Protein AF-A0A6A8LDD8-F1 (afdb_monomer_lite)

Secondary structure (DSSP, 8-state):
-------HHHHHHHHHHHHHHHHHHHHHHHHHHHHHHHHSPTT-HHHHHHHHHHHHHHHHHHHHHHHHHHHHHHHHH--

Organism: Bacillus velezensis (NCBI:txid492670)

pLDDT: mean 90.95, std 12.04, range [39.31, 98.06]

Sequence (79 aa):
MKNQKMTPKCLLVKAAEQVEDKREEYKEVLLQLNRMLKRAEPHNEWSDRLRHTYEQMKEYALFVQSIEMFLRSSAKKMK

Structure (mmCIF, N/CA/C/O backbone):
data_AF-A0A6A8LDD8-F1
#
_entry.id   AF-A0A6A8LDD8-F1
#
loop_
_atom_site.group_PDB
_atom_site.id
_atom_site.type_symbol
_atom_site.label_atom_id
_atom_site.label_alt_id
_atom_site.label_comp_id
_atom_site.label_asym_id
_atom_site.label_entity_id
_atom_site.label_seq_id
_atom_site.pdbx_PDB_ins_code
_atom_site.Cartn_x
_atom_site.Cartn_y
_atom_site.Cartn_z
_atom_site.occupancy
_atom_site.B_iso_or_equiv
_atom_site.auth_seq_id
_atom_site.auth_comp_id
_atom_site.auth_asym_id
_atom_site.auth_atom_id
_atom_site.pdbx_PDB_model_num
ATOM 1 N N . MET A 1 1 ? -11.978 21.929 30.396 1.00 39.31 1 MET A N 1
ATOM 2 C CA . MET A 1 1 ? -11.829 21.169 29.133 1.00 39.31 1 MET A CA 1
ATOM 3 C C . MET A 1 1 ? -11.899 19.690 29.480 1.00 39.31 1 MET A C 1
ATOM 5 O O . MET A 1 1 ? -11.118 19.249 30.311 1.00 39.31 1 MET A O 1
ATOM 9 N N . LYS A 1 2 ? -12.896 18.945 28.985 1.00 42.91 2 LYS A N 1
ATOM 10 C CA . LYS A 1 2 ? -1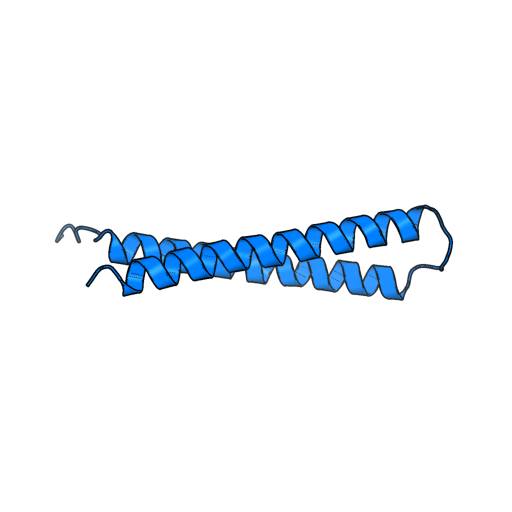3.025 17.513 29.304 1.00 42.91 2 LYS A CA 1
ATOM 11 C C . LYS A 1 2 ? -11.865 16.771 28.638 1.00 42.91 2 LYS A C 1
ATOM 13 O O . LYS A 1 2 ? -11.810 16.732 27.414 1.00 42.91 2 LYS A O 1
ATOM 18 N N . ASN A 1 3 ? -10.965 16.199 29.437 1.00 48.47 3 ASN A N 1
ATOM 19 C CA . ASN A 1 3 ? -9.977 15.226 28.979 1.00 48.47 3 ASN A CA 1
ATOM 20 C C . ASN A 1 3 ? -10.734 14.072 28.311 1.00 48.47 3 ASN A C 1
ATOM 22 O O . ASN A 1 3 ? -11.275 13.203 28.998 1.00 48.47 3 ASN A O 1
ATOM 26 N N . GLN A 1 4 ? -10.836 14.084 26.981 1.00 57.97 4 GLN A N 1
ATOM 27 C CA . GLN A 1 4 ? -11.313 12.927 26.237 1.00 57.97 4 GLN A CA 1
ATOM 28 C C . GLN A 1 4 ? -10.286 11.818 26.469 1.00 57.97 4 GLN A C 1
ATOM 30 O O . GLN A 1 4 ? -9.205 11.834 25.886 1.00 57.97 4 GLN A O 1
ATOM 35 N N . LYS A 1 5 ? -10.585 10.883 27.377 1.00 61.09 5 LYS A N 1
ATOM 36 C CA . LYS A 1 5 ? -9.799 9.657 27.525 1.00 61.09 5 LYS A CA 1
ATOM 37 C C . LYS A 1 5 ? -9.857 8.934 26.181 1.00 61.09 5 LYS A C 1
ATOM 39 O O . LYS A 1 5 ? -10.895 8.382 25.824 1.00 61.09 5 LYS A O 1
ATOM 44 N N . MET A 1 6 ? -8.765 8.997 25.423 1.00 76.56 6 MET A N 1
ATOM 45 C CA . MET A 1 6 ? -8.637 8.282 24.160 1.00 76.56 6 MET A CA 1
ATOM 46 C C . MET A 1 6 ? -8.758 6.789 24.465 1.00 76.56 6 MET A C 1
ATOM 48 O O . MET A 1 6 ? -7.936 6.231 25.191 1.00 76.56 6 MET A O 1
ATOM 52 N N . THR A 1 7 ? -9.818 6.149 23.979 1.00 89.31 7 THR A N 1
ATOM 53 C CA . THR A 1 7 ? -10.000 4.712 24.187 1.00 89.31 7 THR A CA 1
ATOM 54 C C . THR A 1 7 ? -8.981 3.934 23.347 1.00 89.31 7 THR A C 1
ATOM 56 O O . THR A 1 7 ? -8.589 4.414 22.277 1.00 89.31 7 THR A O 1
ATOM 59 N N . PRO A 1 8 ? -8.576 2.718 23.761 1.00 91.44 8 PRO A N 1
ATOM 60 C CA . PRO A 1 8 ? -7.711 1.858 22.948 1.00 91.44 8 PRO A CA 1
ATOM 61 C C . PRO A 1 8 ? -8.242 1.652 21.522 1.00 91.44 8 PRO A C 1
ATOM 63 O O . PRO A 1 8 ? -7.487 1.710 20.556 1.00 91.44 8 PRO A O 1
ATOM 66 N N . LYS A 1 9 ? -9.567 1.529 21.371 1.00 94.25 9 LYS A N 1
ATOM 67 C CA . LYS A 1 9 ? -10.242 1.479 20.068 1.00 94.25 9 LYS A CA 1
ATOM 68 C C . LYS A 1 9 ? -9.975 2.722 19.215 1.00 94.25 9 LYS A C 1
ATOM 70 O O . LYS A 1 9 ? -9.653 2.588 18.040 1.00 94.25 9 LYS A O 1
ATOM 75 N N . CYS A 1 10 ? -10.092 3.918 19.794 1.00 93.38 10 CYS A N 1
ATOM 76 C CA . CYS A 1 10 ? -9.833 5.174 19.086 1.00 93.38 10 CYS A CA 1
ATOM 77 C C . CYS A 1 10 ? -8.363 5.286 18.644 1.00 93.38 10 CYS A C 1
ATOM 79 O O . CYS A 1 10 ? -8.090 5.734 17.534 1.00 93.38 10 CYS A O 1
ATOM 81 N N . LEU A 1 11 ? -7.421 4.808 19.467 1.00 95.00 11 LEU A N 1
ATOM 82 C CA . LEU A 1 11 ? -6.000 4.755 19.105 1.00 95.00 11 LEU A CA 1
ATOM 83 C C . LEU A 1 11 ? -5.740 3.833 17.906 1.00 95.00 11 LEU A C 1
ATOM 85 O O . LEU A 1 11 ? -5.017 4.221 16.994 1.00 95.00 11 LEU A O 1
ATOM 89 N N . LEU A 1 12 ? -6.356 2.648 17.872 1.00 96.06 12 LEU A N 1
ATOM 90 C CA . LEU A 1 12 ? -6.209 1.711 16.752 1.00 96.06 12 LEU A CA 1
ATOM 91 C C . LEU A 1 12 ? -6.788 2.259 15.442 1.00 96.06 12 LEU A C 1
ATOM 93 O O . LEU A 1 12 ? -6.196 2.049 14.387 1.00 96.06 12 LEU A O 1
ATOM 97 N N . VAL A 1 13 ? -7.924 2.965 15.504 1.00 96.06 13 VAL A N 1
ATOM 98 C CA . VAL A 1 13 ? -8.512 3.620 14.323 1.00 96.06 13 VAL A CA 1
ATOM 99 C C . VAL A 1 13 ? -7.573 4.698 13.788 1.00 96.06 13 VAL A C 1
ATOM 101 O O . VAL A 1 13 ? -7.235 4.656 12.610 1.00 96.06 13 VAL A O 1
ATOM 104 N N . LYS A 1 14 ? -7.070 5.582 14.657 1.00 96.69 14 LYS A N 1
ATOM 105 C CA . LYS A 1 14 ? -6.110 6.623 14.261 1.00 96.69 14 LYS A CA 1
ATOM 106 C C . LYS A 1 14 ? -4.824 6.048 13.676 1.00 96.69 14 LYS A C 1
ATOM 108 O O . LYS A 1 14 ? -4.313 6.569 12.694 1.00 96.69 14 LYS A O 1
ATOM 113 N N . ALA A 1 15 ? -4.306 4.966 14.255 1.00 97.31 15 ALA A N 1
ATOM 114 C CA . ALA A 1 15 ? -3.133 4.289 13.713 1.00 97.31 15 ALA A CA 1
ATOM 115 C C . ALA A 1 15 ? -3.414 3.703 12.318 1.00 97.31 15 ALA A C 1
ATOM 117 O O . ALA A 1 15 ? -2.571 3.811 11.435 1.00 97.31 15 ALA A O 1
ATOM 118 N N . ALA A 1 16 ? -4.594 3.111 12.097 1.00 98.06 16 ALA A N 1
ATOM 119 C CA . ALA A 1 16 ? -4.970 2.591 10.783 1.00 98.06 16 ALA A CA 1
ATOM 120 C C . ALA A 1 16 ? -5.080 3.700 9.726 1.00 98.06 16 ALA A C 1
ATOM 122 O O . ALA A 1 16 ? -4.602 3.509 8.615 1.00 98.06 16 ALA A O 1
ATOM 123 N N . GLU A 1 17 ? -5.663 4.847 10.084 1.00 98.00 17 GLU A N 1
ATOM 124 C CA . GLU A 1 17 ? -5.746 6.031 9.214 1.00 98.00 17 GLU A CA 1
ATOM 125 C C . GLU A 1 17 ? -4.346 6.539 8.841 1.00 98.00 17 GLU A C 1
ATOM 127 O O . GLU A 1 17 ? -4.042 6.693 7.666 1.00 98.00 17 GLU A O 1
ATOM 132 N N . GLN A 1 18 ? -3.437 6.666 9.815 1.00 97.62 18 GLN A N 1
ATOM 133 C CA . GLN A 1 18 ? -2.048 7.067 9.549 1.00 97.62 18 GLN A CA 1
ATOM 134 C C . GLN A 1 18 ? -1.303 6.088 8.629 1.00 97.62 18 GLN A C 1
ATOM 136 O O . GLN A 1 18 ? -0.502 6.504 7.790 1.00 97.62 18 GLN A O 1
ATOM 141 N N . VAL A 1 19 ? -1.537 4.782 8.794 1.00 97.75 19 VAL A N 1
ATOM 142 C CA . VAL A 1 19 ? -0.950 3.750 7.928 1.00 97.75 19 VAL A CA 1
ATOM 143 C C . VAL A 1 19 ? -1.524 3.837 6.513 1.00 97.75 19 VAL A C 1
ATOM 145 O O . VAL A 1 19 ? -0.773 3.706 5.547 1.00 97.75 19 VAL A O 1
ATOM 148 N N . GLU A 1 20 ? -2.829 4.071 6.376 1.00 97.75 20 GLU A N 1
ATOM 149 C CA . GLU A 1 20 ? -3.484 4.258 5.082 1.00 97.75 20 GLU A CA 1
ATO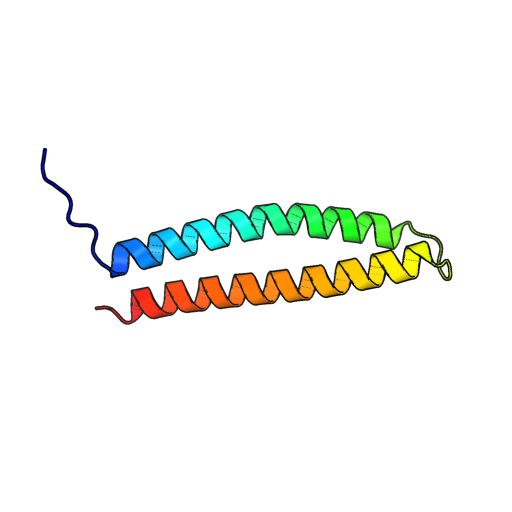M 150 C C . GLU A 1 20 ? -2.954 5.494 4.350 1.00 97.75 20 GLU A C 1
ATOM 152 O O . GLU A 1 20 ? -2.544 5.361 3.196 1.00 97.75 20 GLU A O 1
ATOM 157 N N . ASP A 1 21 ? -2.866 6.644 5.025 1.00 96.75 21 ASP A N 1
ATOM 158 C CA . ASP A 1 21 ? -2.332 7.887 4.455 1.00 96.75 21 ASP A CA 1
ATOM 159 C C . ASP A 1 21 ? -0.919 7.670 3.899 1.00 96.75 21 ASP A C 1
ATOM 161 O O . ASP A 1 21 ? -0.621 7.979 2.742 1.00 96.75 21 ASP A O 1
ATOM 165 N N . LYS A 1 22 ? -0.044 7.036 4.693 1.00 94.19 22 LYS A N 1
ATOM 166 C CA . LYS A 1 22 ? 1.325 6.724 4.263 1.00 94.19 22 LYS A CA 1
ATOM 167 C C . LYS A 1 22 ? 1.373 5.722 3.118 1.00 94.19 22 LYS A C 1
ATOM 169 O O . LYS A 1 22 ? 2.255 5.812 2.263 1.00 94.19 22 LYS A O 1
ATOM 174 N N . ARG A 1 23 ? 0.440 4.773 3.072 1.00 95.00 23 ARG A N 1
ATOM 175 C CA . ARG A 1 23 ? 0.327 3.836 1.952 1.00 95.00 23 ARG A CA 1
ATOM 176 C C . ARG A 1 23 ? -0.100 4.551 0.669 1.00 95.00 23 ARG A C 1
ATOM 178 O O . ARG A 1 23 ? 0.423 4.206 -0.387 1.00 95.00 23 ARG A O 1
ATOM 185 N N . GLU A 1 24 ? -1.024 5.509 0.731 1.00 94.75 24 GLU A N 1
ATOM 186 C CA . GLU A 1 24 ? -1.432 6.296 -0.443 1.00 94.75 24 GLU A CA 1
ATOM 187 C C . GLU A 1 24 ? -0.274 7.141 -0.988 1.00 94.75 24 GLU A C 1
ATOM 189 O O . GLU A 1 24 ? 0.0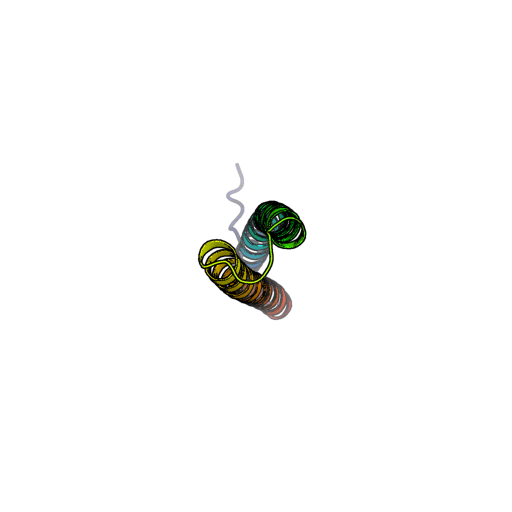23 7.048 -2.179 1.00 94.75 24 GLU A O 1
ATOM 194 N N . GLU A 1 25 ? 0.469 7.847 -0.126 1.00 94.38 25 GLU A N 1
ATOM 195 C CA . GLU A 1 25 ? 1.694 8.565 -0.530 1.00 94.38 25 GLU A CA 1
ATOM 196 C C . GLU A 1 25 ? 2.692 7.619 -1.230 1.00 94.38 25 GLU A C 1
ATOM 198 O O . GLU A 1 25 ? 3.261 7.921 -2.281 1.00 94.38 25 GLU A O 1
ATOM 203 N N . TYR A 1 26 ? 2.876 6.420 -0.675 1.00 95.06 26 TYR A N 1
ATOM 204 C CA . TYR A 1 26 ? 3.785 5.422 -1.230 1.00 95.06 26 TYR A CA 1
ATOM 205 C C . TYR A 1 26 ? 3.342 4.888 -2.602 1.00 95.06 26 TYR A C 1
ATOM 207 O O . TYR A 1 26 ? 4.182 4.618 -3.469 1.00 95.06 26 TYR A O 1
ATOM 215 N N . LYS A 1 27 ? 2.029 4.744 -2.835 1.00 94.31 27 LYS A N 1
ATOM 216 C CA . LYS A 1 27 ? 1.488 4.298 -4.130 1.00 94.31 27 LYS A CA 1
ATOM 217 C C . LYS A 1 27 ? 1.893 5.238 -5.258 1.00 94.31 27 LYS A C 1
ATOM 219 O O . LYS A 1 27 ? 2.190 4.756 -6.352 1.00 94.31 27 LYS A O 1
ATOM 224 N N . GLU A 1 28 ? 1.951 6.544 -5.015 1.00 94.75 28 GLU A N 1
ATOM 225 C CA . GLU A 1 28 ? 2.383 7.508 -6.031 1.00 94.75 28 GLU A CA 1
ATOM 226 C C . GLU A 1 28 ? 3.833 7.271 -6.463 1.00 94.75 28 GLU A C 1
ATOM 228 O O . GLU A 1 28 ? 4.123 7.230 -7.663 1.00 94.75 28 GLU A O 1
ATOM 233 N N . VAL A 1 29 ? 4.732 7.020 -5.507 1.00 94.88 29 VAL A N 1
ATOM 234 C CA . VAL A 1 29 ? 6.137 6.686 -5.791 1.00 94.88 29 VAL A CA 1
ATOM 235 C C . VAL A 1 29 ? 6.230 5.384 -6.590 1.00 94.88 29 VAL A C 1
ATOM 237 O O . VAL A 1 29 ? 6.928 5.320 -7.605 1.00 94.88 29 VAL A O 1
ATOM 240 N N . LEU A 1 30 ? 5.471 4.357 -6.199 1.00 96.19 30 LEU A N 1
ATOM 241 C CA . LEU A 1 30 ? 5.438 3.074 -6.905 1.00 96.19 30 LEU A CA 1
ATOM 242 C C . LEU A 1 30 ? 4.916 3.221 -8.349 1.00 96.19 30 LEU A C 1
ATOM 244 O O . LEU A 1 30 ? 5.419 2.569 -9.269 1.00 96.19 30 LEU A O 1
ATOM 248 N N . LEU A 1 31 ? 3.934 4.101 -8.577 1.00 96.31 31 LEU A N 1
ATOM 249 C CA . LEU A 1 31 ? 3.428 4.423 -9.914 1.00 96.31 31 LEU A CA 1
ATOM 250 C C . LEU A 1 31 ? 4.479 5.133 -10.772 1.00 96.31 31 LEU A C 1
ATOM 252 O O . LEU A 1 31 ? 4.600 4.816 -11.959 1.00 96.31 31 LEU A O 1
ATOM 256 N N . GLN A 1 32 ? 5.240 6.069 -10.202 1.00 95.06 32 GLN A N 1
ATOM 257 C CA . GLN A 1 32 ? 6.345 6.725 -10.905 1.00 95.06 32 GLN A CA 1
ATOM 258 C C . GLN A 1 32 ? 7.427 5.715 -11.296 1.00 95.06 32 GLN A C 1
ATOM 260 O O . GLN A 1 32 ? 7.841 5.682 -12.457 1.00 95.06 32 GLN A O 1
ATOM 265 N N . LEU A 1 33 ? 7.798 4.821 -10.377 1.00 94.50 33 LEU A N 1
ATOM 266 C CA . LEU A 1 33 ? 8.785 3.775 -10.634 1.00 94.50 33 LEU A CA 1
ATOM 267 C C . LEU A 1 33 ? 8.336 2.822 -11.752 1.00 94.50 33 LEU A C 1
ATOM 269 O O . LEU A 1 33 ? 9.100 2.526 -12.668 1.00 94.50 33 LEU A O 1
ATOM 273 N N . ASN A 1 34 ? 7.063 2.417 -11.747 1.00 94.81 34 ASN A N 1
ATOM 274 C CA . ASN A 1 34 ? 6.485 1.602 -12.817 1.00 94.81 34 ASN A CA 1
ATOM 275 C C . ASN A 1 34 ? 6.532 2.314 -14.183 1.00 94.81 34 ASN A C 1
ATOM 277 O O . ASN A 1 34 ? 6.788 1.692 -15.212 1.00 94.81 34 ASN A O 1
ATOM 281 N N . ARG A 1 35 ? 6.294 3.634 -14.219 1.00 95.06 35 ARG A N 1
ATOM 282 C CA . ARG A 1 35 ? 6.413 4.425 -15.458 1.00 95.06 35 ARG A CA 1
ATOM 283 C C . ARG A 1 35 ? 7.854 4.472 -15.962 1.00 95.06 35 ARG A C 1
ATOM 285 O O . ARG A 1 35 ? 8.046 4.383 -17.171 1.00 95.06 35 ARG A O 1
ATOM 292 N N . MET A 1 36 ? 8.838 4.597 -15.069 1.00 93.12 36 MET A N 1
ATOM 293 C CA . MET A 1 36 ? 10.259 4.521 -15.431 1.00 93.12 36 MET A CA 1
ATOM 294 C C . MET A 1 36 ? 10.601 3.143 -16.000 1.00 93.12 36 MET A C 1
ATOM 296 O O . MET A 1 36 ? 11.206 3.061 -17.063 1.00 93.12 36 MET A O 1
ATOM 300 N N . LEU A 1 37 ? 10.129 2.073 -15.358 1.00 92.12 37 LEU A N 1
ATOM 301 C CA . LEU A 1 37 ? 10.364 0.698 -15.794 1.00 92.12 37 LEU A CA 1
ATOM 302 C C . LEU A 1 37 ? 9.800 0.416 -17.193 1.00 92.12 37 LEU A C 1
ATOM 304 O O . LEU A 1 37 ? 10.477 -0.184 -18.017 1.00 92.12 37 LEU A O 1
ATOM 308 N N . LYS A 1 38 ? 8.596 0.914 -17.501 1.00 91.56 38 LYS A N 1
ATOM 309 C CA . LYS A 1 38 ? 7.987 0.795 -18.841 1.00 91.56 38 LYS A CA 1
ATOM 310 C C . LYS A 1 38 ? 8.753 1.528 -19.947 1.00 91.56 38 LYS A C 1
ATOM 312 O O . LYS A 1 38 ? 8.521 1.245 -21.116 1.00 91.56 38 LYS A O 1
ATOM 317 N N . ARG A 1 39 ? 9.588 2.506 -19.589 1.00 91.62 39 ARG A N 1
ATOM 318 C CA . ARG A 1 39 ? 10.403 3.298 -20.525 1.00 91.62 39 ARG A CA 1
ATOM 319 C C . ARG A 1 39 ? 11.855 2.831 -20.586 1.00 91.62 39 ARG A C 1
ATOM 321 O O . ARG A 1 39 ? 12.586 3.304 -21.447 1.00 91.62 39 ARG A O 1
ATOM 328 N N . ALA A 1 40 ? 12.277 1.972 -19.662 1.00 88.62 40 ALA A N 1
ATOM 329 C CA . ALA A 1 40 ? 13.640 1.475 -19.614 1.00 88.62 40 ALA A CA 1
ATOM 330 C C . ALA A 1 40 ? 13.896 0.528 -20.790 1.00 88.62 40 ALA A C 1
ATOM 332 O O . ALA A 1 40 ? 13.045 -0.299 -21.128 1.00 88.62 40 ALA A O 1
ATOM 333 N N . GLU A 1 41 ? 15.078 0.633 -21.396 1.00 87.94 41 GLU A N 1
ATOM 334 C CA . GLU A 1 41 ? 15.514 -0.350 -22.383 1.00 87.94 41 GLU A CA 1
ATOM 335 C C . GLU A 1 41 ? 15.646 -1.732 -21.723 1.00 87.94 41 GLU A C 1
ATOM 337 O O . GLU A 1 41 ? 16.154 -1.830 -20.601 1.00 87.94 41 GLU A O 1
ATOM 342 N N . PRO A 1 42 ? 15.182 -2.804 -22.383 1.00 78.69 42 PRO A N 1
ATOM 343 C CA . PRO A 1 42 ? 15.322 -4.154 -21.861 1.00 78.69 42 PRO A CA 1
ATOM 344 C C . PRO A 1 42 ? 16.794 -4.596 -21.865 1.00 78.69 42 PRO A C 1
ATOM 346 O O . PRO A 1 42 ? 17.573 -4.181 -22.718 1.00 78.69 42 PRO A O 1
ATOM 349 N N . HIS A 1 43 ? 17.150 -5.495 -20.941 1.00 78.69 43 HIS A N 1
ATOM 350 C CA . HIS A 1 43 ? 18.467 -6.146 -20.865 1.00 78.69 43 HIS A CA 1
ATOM 351 C C . HIS A 1 43 ? 19.654 -5.216 -20.570 1.00 78.69 43 HIS A C 1
ATOM 353 O O . HIS A 1 43 ? 20.780 -5.503 -20.972 1.00 78.69 43 HIS A O 1
ATOM 359 N N . ASN A 1 44 ? 19.428 -4.128 -19.828 1.00 86.75 44 ASN 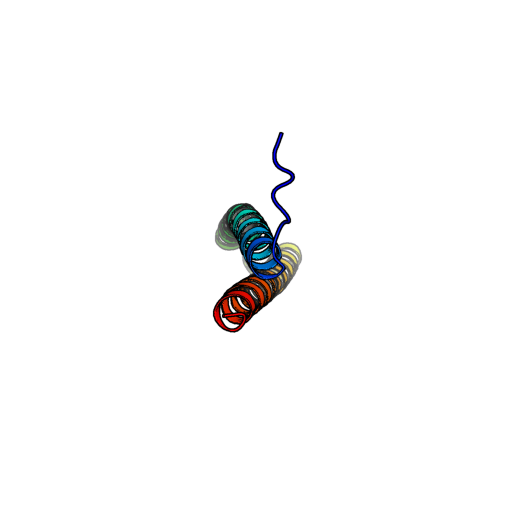A N 1
ATOM 360 C CA . ASN A 1 44 ? 20.513 -3.379 -19.194 1.00 86.75 44 ASN A CA 1
ATOM 361 C C . ASN A 1 44 ? 20.509 -3.599 -17.668 1.00 86.75 44 ASN A C 1
ATOM 363 O O . ASN A 1 44 ? 19.451 -3.772 -17.059 1.00 86.75 44 ASN A O 1
ATOM 367 N N . GLU A 1 45 ? 21.689 -3.569 -17.043 1.00 90.94 45 GLU A N 1
ATOM 368 C CA . GLU A 1 45 ? 21.867 -3.788 -15.595 1.00 90.94 45 GLU A CA 1
ATOM 369 C C . GLU A 1 45 ? 20.967 -2.868 -14.748 1.00 90.94 45 GLU A C 1
ATOM 371 O O . GLU A 1 45 ? 20.381 -3.276 -13.742 1.00 90.94 45 GLU A O 1
ATOM 376 N N . TRP A 1 46 ? 20.793 -1.621 -15.193 1.00 88.69 46 TRP A N 1
ATOM 377 C CA . TRP A 1 46 ? 19.946 -0.634 -14.530 1.00 88.69 46 TRP A CA 1
ATOM 378 C C . TRP A 1 46 ? 18.460 -1.010 -14.547 1.00 88.69 46 TRP A C 1
ATOM 380 O O . TRP A 1 46 ? 17.759 -0.762 -13.569 1.00 88.69 46 TRP A O 1
ATOM 390 N N . SER A 1 47 ? 17.975 -1.630 -15.620 1.00 90.94 47 SER A N 1
ATOM 391 C CA . SER A 1 47 ? 16.588 -2.050 -15.813 1.00 90.94 47 SER A CA 1
ATOM 392 C C . SER A 1 47 ? 16.247 -3.248 -14.934 1.00 90.94 47 SER A C 1
ATOM 394 O O . SER A 1 47 ? 15.156 -3.290 -14.360 1.00 90.94 47 SER A O 1
ATOM 396 N N . ASP A 1 48 ? 17.197 -4.167 -14.750 1.00 92.31 48 ASP A N 1
ATOM 397 C CA . ASP A 1 48 ? 17.048 -5.312 -13.854 1.00 92.31 48 ASP A CA 1
ATOM 398 C C . ASP A 1 48 ? 17.062 -4.859 -12.393 1.00 92.31 48 ASP A C 1
ATOM 400 O O . ASP A 1 48 ? 16.189 -5.245 -11.612 1.00 92.31 48 ASP A O 1
ATOM 404 N N . ARG A 1 49 ? 17.972 -3.945 -12.032 1.00 93.62 49 ARG A N 1
ATOM 405 C CA . ARG A 1 49 ? 17.997 -3.342 -10.693 1.00 93.62 49 ARG A CA 1
ATOM 406 C C . ARG A 1 49 ? 16.718 -2.558 -10.396 1.00 93.62 49 ARG A C 1
ATOM 408 O O . ARG A 1 49 ? 16.156 -2.695 -9.312 1.00 93.62 49 ARG A O 1
ATOM 415 N N . LEU A 1 50 ? 16.229 -1.782 -11.363 1.00 92.69 50 LEU A N 1
ATOM 416 C CA . LEU A 1 50 ? 14.979 -1.032 -11.248 1.00 92.69 50 LEU A CA 1
ATOM 417 C C . LEU A 1 50 ? 13.774 -1.962 -11.058 1.00 92.69 50 LEU A C 1
ATOM 419 O O . LEU A 1 50 ? 12.902 -1.675 -10.236 1.00 92.69 50 LEU A O 1
ATOM 423 N N . ARG A 1 51 ? 13.736 -3.086 -11.784 1.00 95.19 51 ARG A N 1
ATOM 424 C CA . ARG A 1 51 ? 12.702 -4.118 -11.637 1.00 95.19 51 ARG A CA 1
ATOM 425 C C . ARG A 1 51 ? 12.729 -4.749 -10.259 1.00 95.19 51 ARG A C 1
ATOM 427 O O . ARG A 1 51 ? 11.687 -4.814 -9.615 1.00 95.19 51 ARG A O 1
ATOM 434 N N . HIS A 1 52 ? 13.914 -5.126 -9.790 1.00 95.19 52 HIS A N 1
ATOM 435 C CA . HIS A 1 52 ? 14.083 -5.690 -8.461 1.00 95.19 52 HIS A CA 1
ATOM 436 C C . HIS A 1 52 ? 13.603 -4.722 -7.370 1.00 95.19 52 HIS A C 1
ATOM 438 O O . HIS A 1 52 ? 12.813 -5.100 -6.508 1.00 95.19 52 HIS A O 1
ATOM 444 N N . THR A 1 53 ? 13.992 -3.445 -7.448 1.00 94.88 53 THR A N 1
ATOM 445 C CA . THR A 1 53 ? 13.502 -2.417 -6.519 1.00 94.88 53 THR A CA 1
ATOM 446 C C . THR A 1 53 ? 11.984 -2.263 -6.597 1.00 94.88 53 THR A C 1
ATOM 448 O O . THR A 1 53 ? 11.325 -2.194 -5.564 1.00 94.88 53 THR A O 1
ATOM 451 N N . TYR A 1 54 ? 11.402 -2.252 -7.799 1.00 96.12 54 TYR A N 1
ATOM 452 C CA . TYR A 1 54 ? 9.951 -2.172 -7.965 1.00 96.12 54 TYR A CA 1
ATOM 453 C C . TYR A 1 54 ? 9.214 -3.345 -7.307 1.00 96.12 54 TYR A C 1
ATOM 455 O O . TYR A 1 54 ? 8.205 -3.133 -6.631 1.00 96.12 54 TYR A O 1
ATOM 463 N N . GLU A 1 55 ? 9.719 -4.567 -7.465 1.00 96.50 55 GLU A N 1
ATOM 464 C CA . GLU A 1 55 ? 9.148 -5.767 -6.847 1.00 96.50 55 GLU A CA 1
ATOM 465 C C . GLU A 1 55 ? 9.216 -5.700 -5.317 1.00 96.50 55 GLU A C 1
ATOM 467 O O . GLU A 1 55 ? 8.185 -5.855 -4.660 1.00 96.50 55 GLU A O 1
ATOM 472 N N . GLN A 1 56 ? 10.372 -5.341 -4.750 1.00 96.75 56 GLN A N 1
ATOM 473 C CA . GLN A 1 56 ? 10.529 -5.145 -3.303 1.00 96.75 56 GLN A CA 1
ATOM 474 C C . GLN A 1 56 ? 9.575 -4.075 -2.758 1.00 96.75 56 GLN A C 1
ATOM 476 O O . GLN A 1 56 ? 8.942 -4.248 -1.715 1.00 96.75 56 GLN A O 1
ATOM 481 N N . MET A 1 57 ? 9.432 -2.963 -3.480 1.00 95.69 57 MET A N 1
ATOM 482 C CA . MET A 1 57 ? 8.524 -1.891 -3.087 1.00 95.69 57 MET A CA 1
ATOM 483 C C . MET A 1 57 ? 7.056 -2.336 -3.132 1.00 95.69 57 MET A C 1
ATOM 485 O O . MET A 1 57 ? 6.259 -1.993 -2.256 1.00 95.69 57 MET A O 1
ATOM 489 N N . LYS A 1 58 ? 6.681 -3.150 -4.121 1.00 95.81 58 LYS A N 1
ATOM 490 C CA . LYS A 1 58 ? 5.337 -3.725 -4.220 1.00 95.81 58 LYS A CA 1
ATOM 491 C C . LYS A 1 58 ? 5.033 -4.667 -3.049 1.00 95.81 58 LYS A C 1
ATOM 493 O O . LYS A 1 58 ? 3.932 -4.608 -2.503 1.00 95.81 58 LYS A O 1
ATOM 498 N N . GLU A 1 59 ? 5.987 -5.498 -2.642 1.00 96.44 59 GLU A N 1
ATOM 499 C CA . GLU A 1 59 ? 5.848 -6.362 -1.461 1.00 96.44 59 GLU A CA 1
ATOM 500 C C . GLU A 1 59 ? 5.699 -5.547 -0.175 1.00 96.44 59 GLU A C 1
ATOM 502 O O . GLU A 1 59 ? 4.801 -5.809 0.629 1.00 96.44 59 GLU A O 1
ATOM 507 N N . TYR A 1 60 ? 6.507 -4.497 -0.014 1.00 94.94 60 TYR A N 1
ATOM 508 C CA . TYR A 1 60 ? 6.385 -3.584 1.119 1.00 94.94 60 TYR A CA 1
ATOM 509 C C . TYR A 1 60 ? 4.999 -2.920 1.177 1.00 94.94 60 TYR A C 1
ATOM 511 O O . TYR A 1 60 ? 4.387 -2.862 2.244 1.00 94.94 60 TYR A O 1
ATOM 519 N N . ALA A 1 61 ? 4.444 -2.493 0.038 1.00 95.19 61 ALA A N 1
ATOM 520 C CA . ALA A 1 61 ? 3.092 -1.931 -0.012 1.00 95.19 61 ALA A CA 1
ATOM 521 C C . ALA A 1 61 ? 2.018 -2.924 0.477 1.00 95.19 61 ALA A C 1
ATOM 523 O O . ALA A 1 61 ? 1.098 -2.533 1.204 1.00 95.19 61 ALA A O 1
ATOM 524 N N . LEU A 1 62 ? 2.144 -4.209 0.124 1.00 95.75 62 LEU A N 1
ATOM 525 C CA . LEU A 1 62 ? 1.247 -5.268 0.605 1.00 95.75 62 LEU A CA 1
ATOM 526 C C . LEU A 1 62 ? 1.397 -5.497 2.112 1.00 95.75 62 LEU A C 1
ATOM 528 O O . LEU A 1 62 ? 0.401 -5.667 2.818 1.00 95.75 62 LEU A O 1
ATOM 532 N N . PHE A 1 63 ? 2.627 -5.455 2.622 1.00 97.00 63 PHE A N 1
ATOM 533 C CA . PHE A 1 63 ? 2.889 -5.558 4.052 1.00 97.00 63 PHE A CA 1
ATOM 534 C C . PHE A 1 63 ? 2.238 -4.408 4.833 1.00 97.00 63 PHE A C 1
ATOM 536 O O . PHE A 1 63 ? 1.504 -4.657 5.790 1.00 97.00 63 PHE A O 1
ATOM 543 N N . VAL A 1 64 ? 2.404 -3.160 4.386 1.00 96.69 64 VAL A N 1
ATOM 544 C CA . VAL A 1 64 ? 1.761 -1.984 5.003 1.00 96.69 64 VAL A CA 1
ATOM 545 C C . VAL A 1 64 ? 0.233 -2.113 4.982 1.00 96.69 64 VAL A C 1
ATOM 547 O O . VAL A 1 64 ? -0.426 -1.868 5.993 1.00 96.69 64 VAL A O 1
ATOM 550 N N . GLN A 1 65 ? -0.347 -2.585 3.873 1.00 96.88 65 GLN A N 1
ATOM 551 C CA . GLN A 1 65 ? -1.781 -2.884 3.801 1.00 96.88 65 GLN A CA 1
ATOM 552 C C . GLN A 1 65 ? -2.208 -3.955 4.821 1.00 96.88 65 GLN A C 1
ATOM 554 O O . GLN A 1 65 ? -3.286 -3.852 5.407 1.00 96.88 65 GLN A O 1
ATOM 559 N N . SER A 1 66 ? -1.384 -4.975 5.069 1.00 98.00 66 SER A N 1
ATOM 560 C CA . SER A 1 66 ? -1.682 -6.003 6.075 1.00 98.00 66 SER A CA 1
ATOM 561 C C . SER A 1 66 ? -1.724 -5.440 7.501 1.00 98.00 66 SER A C 1
ATOM 563 O O . SER A 1 66 ? -2.619 -5.798 8.271 1.00 98.00 66 SER A O 1
ATOM 565 N N . ILE A 1 67 ? -0.834 -4.492 7.824 1.00 97.75 67 ILE A N 1
ATOM 566 C CA . ILE A 1 67 ? -0.838 -3.766 9.101 1.00 97.75 67 ILE A CA 1
ATOM 567 C C . ILE A 1 67 ? -2.131 -2.959 9.244 1.00 97.75 67 ILE A C 1
ATOM 569 O O . ILE A 1 67 ? -2.804 -3.051 10.270 1.00 97.75 67 ILE A O 1
ATOM 573 N N . GLU A 1 68 ? -2.514 -2.206 8.210 1.00 98.06 68 GLU A N 1
ATOM 574 C CA . GLU A 1 68 ? -3.754 -1.422 8.202 1.00 98.06 68 GLU A CA 1
ATOM 575 C C . GLU A 1 68 ? -4.976 -2.310 8.500 1.00 98.06 68 GLU A C 1
ATOM 577 O O . GLU A 1 68 ? -5.769 -2.030 9.406 1.00 98.06 68 GLU A O 1
ATOM 582 N N . MET A 1 69 ? -5.099 -3.437 7.789 1.00 97.75 69 MET A N 1
ATOM 583 C CA . MET A 1 69 ? -6.184 -4.402 7.989 1.00 97.75 69 MET A CA 1
ATOM 584 C C . MET A 1 69 ? -6.179 -4.987 9.405 1.00 97.75 69 MET A C 1
ATOM 586 O O . MET A 1 69 ? -7.240 -5.126 10.027 1.00 97.75 69 MET A O 1
ATOM 590 N N . PHE A 1 70 ? -5.000 -5.305 9.943 1.00 98.06 70 PHE A N 1
ATOM 591 C CA . PHE A 1 70 ? -4.853 -5.790 11.312 1.00 98.06 70 PHE A CA 1
ATOM 592 C C . PHE A 1 70 ? -5.357 -4.761 12.334 1.00 98.06 70 PHE A C 1
ATOM 594 O O . PHE A 1 70 ? -6.165 -5.109 13.201 1.00 98.06 70 PHE A O 1
ATOM 601 N N . LEU A 1 71 ? -4.964 -3.492 12.203 1.00 97.56 71 LEU A N 1
ATOM 602 C CA . LEU A 1 71 ? -5.393 -2.412 13.097 1.00 97.56 71 LEU A CA 1
ATOM 603 C C . LEU A 1 71 ? -6.912 -2.203 13.038 1.00 97.56 71 LEU A C 1
ATOM 605 O O . LEU A 1 71 ? -7.583 -2.199 14.076 1.00 97.56 71 LEU A O 1
ATOM 609 N N . ARG A 1 72 ? -7.484 -2.130 11.827 1.00 97.06 72 ARG A N 1
ATOM 610 C CA . ARG A 1 72 ? -8.936 -1.985 11.627 1.00 97.06 72 ARG A CA 1
ATOM 611 C C . ARG A 1 72 ? -9.714 -3.169 12.198 1.00 97.06 72 ARG A C 1
ATOM 613 O O . ARG A 1 72 ? -10.749 -2.978 12.838 1.00 97.06 72 ARG A O 1
ATOM 620 N N . SER A 1 73 ? -9.241 -4.396 11.980 1.00 97.31 73 SER A N 1
ATOM 621 C CA . SER A 1 73 ? -9.904 -5.597 12.505 1.00 97.31 73 SER A CA 1
ATOM 622 C C . SER A 1 73 ? -9.829 -5.678 14.032 1.00 97.31 73 SER A C 1
ATOM 624 O O . SER A 1 73 ? -10.818 -6.034 14.674 1.00 97.31 73 SER A O 1
ATOM 626 N N . SER A 1 74 ? -8.706 -5.271 14.623 1.00 96.56 74 SER A N 1
ATOM 627 C CA . SER A 1 74 ? -8.523 -5.209 16.074 1.00 96.56 74 SER A CA 1
ATOM 628 C C . SER A 1 74 ? -9.462 -4.183 16.712 1.00 96.56 74 SER A C 1
ATOM 630 O O . SER A 1 74 ? -10.163 -4.508 17.670 1.00 96.56 74 SER A O 1
ATOM 632 N N . ALA A 1 75 ? -9.584 -2.988 16.122 1.00 95.00 75 ALA A N 1
ATOM 633 C CA . ALA A 1 75 ? -10.521 -1.961 16.584 1.00 95.00 75 ALA A CA 1
ATOM 634 C C . ALA A 1 75 ? -11.991 -2.420 16.525 1.00 95.00 75 ALA A C 1
ATOM 636 O O . ALA A 1 75 ? -12.781 -2.084 17.406 1.00 95.00 75 ALA A O 1
ATOM 637 N N . LYS A 1 76 ? -12.366 -3.209 15.506 1.00 94.06 76 LYS A N 1
ATOM 638 C CA . LYS A 1 76 ? -13.716 -3.789 15.379 1.00 94.06 76 LYS A CA 1
ATOM 639 C C . LYS A 1 76 ? -14.016 -4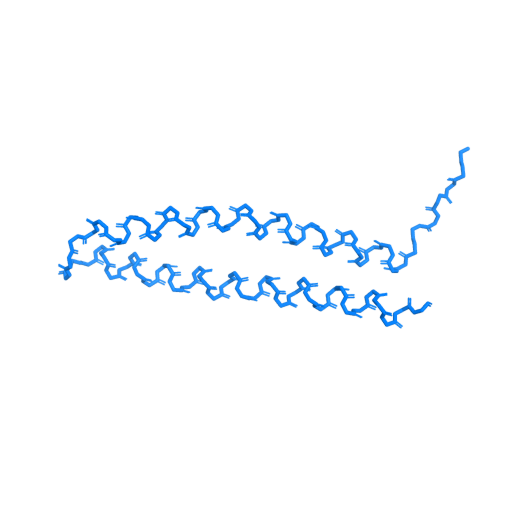.838 16.456 1.00 94.06 76 LYS A C 1
ATOM 641 O O . LYS A 1 76 ? -15.161 -4.942 16.885 1.00 94.06 76 LYS A O 1
ATOM 646 N N . LYS A 1 77 ? -13.012 -5.612 16.885 1.00 95.19 77 LYS A N 1
ATOM 647 C CA . LYS A 1 77 ? -13.156 -6.662 17.914 1.00 95.19 77 LYS A CA 1
ATOM 648 C C . LYS A 1 77 ? -13.250 -6.101 19.337 1.00 95.19 77 LYS A C 1
ATOM 650 O O . LYS A 1 77 ? -13.869 -6.732 20.190 1.00 95.19 77 LYS A O 1
ATOM 655 N N . MET A 1 78 ? -12.670 -4.928 19.589 1.00 88.56 78 MET A N 1
ATOM 656 C CA . MET A 1 78 ? -12.767 -4.210 20.865 1.00 88.56 78 MET A CA 1
ATOM 657 C C . MET A 1 78 ? -14.129 -3.510 20.987 1.00 88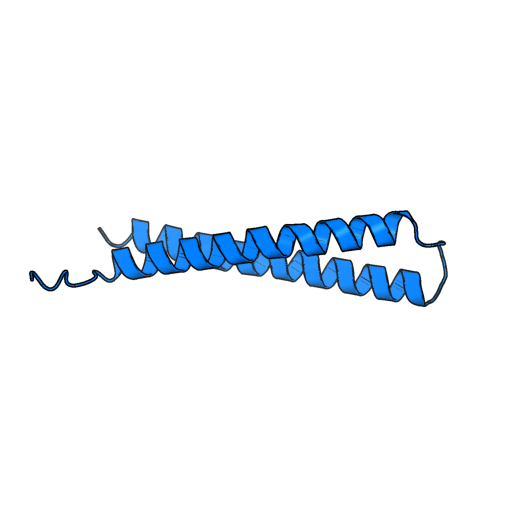.56 78 MET A C 1
ATOM 659 O O . MET A 1 78 ? -14.219 -2.299 20.776 1.00 88.56 78 MET A O 1
ATOM 663 N N . LYS A 1 79 ? -15.185 -4.295 21.241 1.00 65.44 79 LYS A N 1
ATOM 664 C CA . LYS A 1 79 ? -16.549 -3.799 21.496 1.00 65.44 79 LYS A CA 1
ATOM 665 C C . LYS A 1 79 ? -16.547 -2.661 22.513 1.00 65.44 79 LYS A C 1
ATOM 667 O O . LYS A 1 79 ? -15.993 -2.869 23.613 1.00 65.44 79 LYS A O 1
#

Foldseek 3Di:
DDPPPCDPLNVLLVVLVVLVVVLVVLVVVLVVLVVVLVVDDPPDPVSVVSVVVSVVSVVVSVVSVVSSVVSNVVSVVPD

Radius of gyration: 18.37 Å; chains: 1; bounding box: 38×28×52 Å